Protein AF-A0A5Q0L7P0-F1 (afdb_monomer)

Structure (mmCIF, N/CA/C/O backbone):
data_AF-A0A5Q0L7P0-F1
#
_entry.id   AF-A0A5Q0L7P0-F1
#
loop_
_atom_site.group_PDB
_atom_site.id
_atom_site.type_symbol
_atom_site.label_atom_id
_atom_site.label_alt_id
_atom_site.label_comp_id
_atom_site.label_asym_id
_atom_site.label_entity_id
_atom_site.label_seq_id
_atom_site.pdbx_PDB_ins_code
_atom_site.Cartn_x
_atom_site.Cartn_y
_atom_site.Cartn_z
_atom_site.occupancy
_atom_site.B_iso_or_equiv
_atom_site.auth_seq_id
_atom_site.auth_comp_id
_atom_site.auth_asym_id
_atom_site.auth_atom_id
_atom_site.pdbx_PDB_model_num
ATOM 1 N N . MET A 1 1 ? -32.071 -6.289 34.371 1.00 41.75 1 MET A N 1
ATOM 2 C CA . MET A 1 1 ? -31.155 -5.135 34.191 1.00 41.75 1 MET A CA 1
ATOM 3 C C . MET A 1 1 ? -30.292 -5.360 32.953 1.00 41.75 1 MET A C 1
ATOM 5 O O . MET A 1 1 ? -29.430 -6.230 32.968 1.00 41.75 1 MET A O 1
ATOM 9 N N . SER A 1 2 ? -30.550 -4.642 31.856 1.00 52.34 2 SER A N 1
ATOM 10 C CA . SER A 1 2 ? -29.803 -4.819 30.602 1.00 52.34 2 SER A CA 1
ATOM 11 C C . SER A 1 2 ? -28.402 -4.211 30.744 1.00 52.34 2 SER A C 1
ATOM 13 O O . SER A 1 2 ? -28.267 -3.002 30.946 1.00 52.34 2 SER A O 1
ATOM 15 N N . ARG A 1 3 ? -27.344 -5.034 30.706 1.00 56.16 3 ARG A N 1
ATOM 16 C CA . ARG A 1 3 ? -25.956 -4.540 30.726 1.00 56.16 3 ARG A CA 1
ATOM 17 C C . ARG A 1 3 ? -25.745 -3.722 29.452 1.00 56.16 3 ARG A C 1
ATOM 19 O O . ARG A 1 3 ? -25.567 -4.304 28.386 1.00 56.16 3 ARG A O 1
ATOM 26 N N . LYS A 1 4 ? -25.757 -2.384 29.542 1.00 61.72 4 LYS A N 1
ATOM 27 C CA . LYS A 1 4 ? -25.367 -1.508 28.423 1.00 61.72 4 LYS A CA 1
ATOM 28 C C . LYS A 1 4 ? -24.006 -1.980 27.922 1.00 61.72 4 LYS A C 1
ATOM 30 O O . LYS A 1 4 ? -23.012 -1.851 28.641 1.00 61.72 4 LYS A O 1
ATOM 35 N N . SER A 1 5 ? -23.970 -2.571 26.725 1.00 68.88 5 SER A N 1
ATOM 36 C CA . SER A 1 5 ? -22.722 -3.075 26.164 1.00 68.88 5 SER A CA 1
ATOM 37 C C . SER A 1 5 ? -21.758 -1.893 26.064 1.00 68.88 5 SER A C 1
ATOM 39 O O . SER A 1 5 ? -22.035 -0.891 25.395 1.00 68.88 5 SER A O 1
ATOM 41 N N . ARG A 1 6 ? -20.661 -1.944 26.826 1.00 78.75 6 ARG A N 1
ATOM 42 C CA . ARG A 1 6 ? -19.632 -0.911 26.738 1.00 78.75 6 ARG A CA 1
ATOM 43 C C . ARG A 1 6 ? -19.019 -1.027 25.348 1.00 78.75 6 ARG A C 1
ATOM 45 O O . ARG A 1 6 ? -18.464 -2.070 25.005 1.00 78.75 6 ARG A O 1
ATOM 52 N N . ARG A 1 7 ? -19.144 0.033 24.544 1.00 90.56 7 ARG A N 1
ATOM 53 C CA . ARG A 1 7 ? -18.533 0.090 23.211 1.00 90.56 7 ARG A CA 1
ATOM 54 C C . ARG A 1 7 ? -17.029 -0.152 23.332 1.00 90.56 7 ARG A C 1
ATOM 56 O O . ARG A 1 7 ? -16.399 0.311 24.283 1.00 90.56 7 ARG A O 1
ATOM 63 N N . ARG A 1 8 ? -16.467 -0.886 22.373 1.00 92.81 8 ARG A N 1
ATOM 64 C CA . ARG A 1 8 ? -15.063 -1.315 22.378 1.00 92.81 8 ARG A CA 1
ATOM 65 C C . ARG A 1 8 ? -14.250 -0.582 21.318 1.00 92.81 8 ARG A C 1
ATOM 67 O O . ARG A 1 8 ? -14.769 -0.187 20.278 1.00 92.81 8 ARG A O 1
ATOM 74 N N . CYS A 1 9 ? -12.961 -0.418 21.585 1.00 93.25 9 CYS A N 1
ATOM 75 C CA . CYS A 1 9 ? -11.995 0.130 20.647 1.00 93.25 9 CYS A CA 1
ATOM 76 C C . CYS A 1 9 ? -11.850 -0.789 19.426 1.00 93.25 9 CYS A C 1
ATOM 78 O O . CYS A 1 9 ? -11.550 -1.973 19.569 1.00 93.25 9 CYS A O 1
ATOM 80 N N . ALA A 1 10 ? -11.958 -0.233 18.218 1.00 91.44 10 ALA A N 1
ATOM 81 C CA . ALA A 1 10 ? -11.807 -0.987 16.970 1.00 91.44 10 ALA A CA 1
ATOM 82 C C . ALA A 1 10 ? -10.380 -1.528 16.730 1.00 91.44 10 ALA A 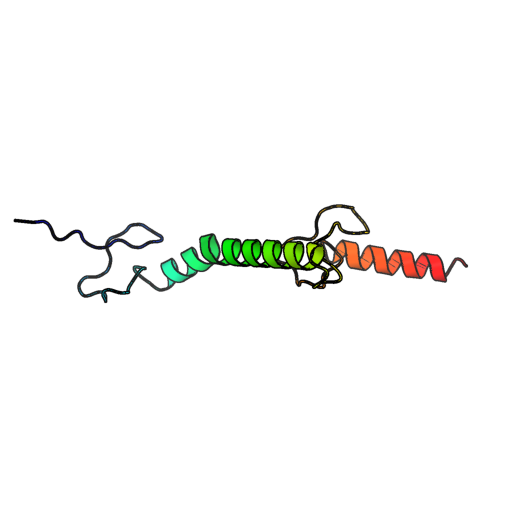C 1
ATOM 84 O O . ALA A 1 10 ? -10.175 -2.319 15.814 1.00 91.44 10 ALA A O 1
ATOM 85 N N . GLN A 1 11 ? -9.389 -1.095 17.522 1.00 93.06 11 GLN A N 1
ATOM 86 C CA . GLN A 1 11 ? -7.994 -1.521 17.388 1.00 93.06 11 GLN A CA 1
ATOM 87 C C . GLN A 1 11 ? -7.560 -2.541 18.448 1.00 93.06 11 GLN A C 1
ATOM 89 O O . GLN A 1 11 ? -7.040 -3.592 18.091 1.00 93.06 11 GLN A O 1
ATOM 94 N N . CYS A 1 12 ? -7.727 -2.228 19.737 1.00 93.44 12 CYS A N 1
ATOM 95 C CA . CYS A 1 12 ? -7.271 -3.078 20.848 1.00 93.44 12 CYS A CA 1
ATOM 96 C C . CYS A 1 12 ? -8.400 -3.858 21.535 1.00 93.44 12 CYS A C 1
ATOM 98 O O . CYS A 1 12 ? -8.122 -4.667 22.408 1.00 93.44 12 CYS A O 1
ATOM 100 N N . ARG A 1 13 ? -9.666 -3.632 21.153 1.00 92.62 13 ARG A N 1
ATOM 101 C CA . ARG A 1 13 ? -10.870 -4.273 21.725 1.00 92.62 13 ARG A CA 1
ATOM 102 C C . ARG A 1 13 ? -11.157 -3.968 23.204 1.00 92.62 13 ARG A C 1
ATOM 104 O O . ARG A 1 13 ? -12.152 -4.462 23.742 1.00 92.62 13 ARG A O 1
ATOM 111 N N . GLU A 1 14 ? -10.364 -3.109 23.834 1.00 92.56 14 GLU A N 1
ATOM 112 C CA . GLU A 1 14 ? -10.635 -2.583 25.175 1.00 92.56 14 GLU A CA 1
ATOM 113 C C . GLU A 1 14 ? -11.894 -1.713 25.222 1.00 92.56 14 GLU A C 1
ATOM 115 O O . GLU A 1 14 ? -12.352 -1.202 24.194 1.00 92.56 14 GLU A O 1
ATOM 120 N N . ALA A 1 15 ? -12.466 -1.544 26.415 1.00 92.25 15 ALA A N 1
ATOM 121 C CA . ALA A 1 15 ? -13.626 -0.682 26.613 1.00 92.25 15 ALA A CA 1
ATOM 122 C C . ALA A 1 15 ? -13.274 0.783 26.310 1.00 92.25 15 ALA A C 1
ATOM 124 O O . ALA A 1 15 ? -12.208 1.276 26.671 1.00 92.25 15 ALA A O 1
ATOM 125 N N . LEU A 1 16 ? -14.181 1.493 25.639 1.00 92.00 16 LEU A N 1
ATOM 126 C CA . LEU A 1 16 ? -14.030 2.931 25.445 1.00 92.00 16 LEU A CA 1
ATOM 127 C C . LEU A 1 16 ? -14.222 3.682 26.774 1.00 92.00 16 LEU A C 1
ATOM 129 O O . LEU A 1 16 ? -14.976 3.209 27.631 1.00 92.00 16 LEU A O 1
ATOM 133 N N . PRO A 1 17 ? -13.592 4.866 26.927 1.00 88.44 17 PRO A N 1
ATOM 134 C CA . PRO A 1 17 ? -13.774 5.709 28.103 1.00 88.44 17 PRO A CA 1
ATOM 135 C C . PRO A 1 17 ? -15.252 5.986 28.397 1.00 88.44 17 PRO A C 1
ATOM 137 O O . PRO A 1 17 ? -16.059 6.160 27.475 1.00 88.44 17 PRO A O 1
ATOM 140 N N . ALA A 1 18 ? -15.606 6.052 29.681 1.00 85.75 18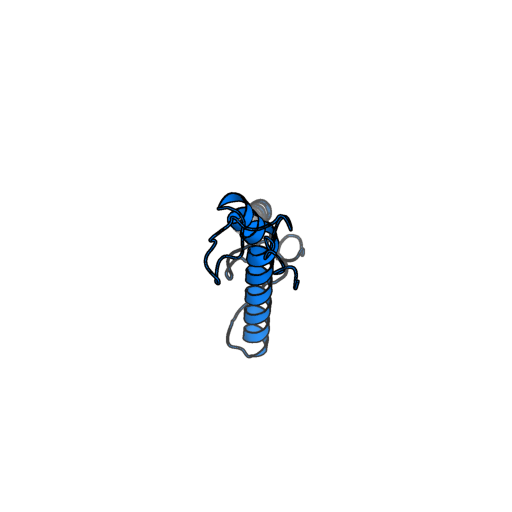 ALA A N 1
ATOM 141 C CA . ALA A 1 18 ? -16.936 6.482 30.096 1.00 85.75 18 ALA A CA 1
ATOM 142 C C . ALA A 1 18 ? -17.207 7.902 29.565 1.00 85.75 18 ALA A C 1
ATOM 144 O O . ALA A 1 18 ? -16.319 8.748 29.568 1.00 85.75 18 ALA A O 1
ATOM 145 N N . GLY A 1 19 ? -18.406 8.143 29.030 1.00 83.19 19 GLY A N 1
ATOM 146 C CA . GLY A 1 19 ? -18.746 9.428 28.403 1.00 83.19 19 GLY A CA 1
ATOM 147 C C . GLY A 1 19 ? -18.141 9.655 27.010 1.00 83.19 19 GLY A C 1
ATOM 148 O O . GLY A 1 19 ? -18.319 10.724 26.434 1.00 83.19 19 GLY A O 1
ATOM 149 N N . ALA A 1 20 ? -17.458 8.666 26.418 1.00 85.06 20 ALA A N 1
ATOM 150 C CA . ALA A 1 20 ? -16.998 8.770 25.036 1.00 85.06 20 ALA A CA 1
ATOM 151 C C . ALA A 1 20 ? -18.164 9.054 24.073 1.00 85.06 20 ALA A C 1
ATOM 153 O O . ALA A 1 20 ? -19.182 8.357 24.099 1.00 85.06 20 ALA A O 1
ATOM 154 N N . SER A 1 21 ? -17.972 10.013 23.159 1.00 87.81 21 SER A N 1
ATOM 155 C CA . SER A 1 21 ? -18.974 10.377 22.148 1.00 87.81 21 SER A CA 1
ATOM 156 C C . SER A 1 21 ? -19.433 9.168 21.329 1.00 87.81 21 SER A C 1
ATOM 158 O O . SER A 1 21 ? -18.644 8.253 21.060 1.00 87.81 21 SER A O 1
ATOM 160 N N . ALA A 1 22 ? -20.693 9.162 20.884 1.00 87.19 22 ALA A N 1
ATOM 161 C CA . ALA A 1 22 ? -21.276 8.068 20.098 1.00 87.19 22 ALA A CA 1
ATOM 162 C C . ALA A 1 22 ? -20.476 7.725 18.821 1.00 87.19 22 ALA A C 1
ATOM 164 O O . ALA A 1 22 ? -20.461 6.576 18.385 1.00 87.19 22 ALA A O 1
ATOM 165 N N . SER A 1 23 ? -19.727 8.685 18.270 1.00 88.06 23 SER A N 1
ATOM 166 C CA . SER A 1 23 ? -18.858 8.502 17.101 1.00 88.06 23 SER A CA 1
ATOM 167 C C . SER A 1 23 ? -17.435 8.026 17.430 1.00 88.06 23 SER A C 1
ATOM 169 O O . SER A 1 23 ? -16.691 7.641 16.523 1.00 88.06 23 SER A O 1
ATOM 171 N N . ARG A 1 24 ? -17.014 8.024 18.705 1.00 91.25 24 ARG A N 1
ATOM 172 C CA . ARG A 1 24 ? -15.661 7.599 19.095 1.00 91.25 24 ARG A CA 1
ATOM 173 C C . ARG A 1 24 ? -15.455 6.109 18.803 1.00 91.25 24 ARG A C 1
ATOM 175 O O . ARG A 1 24 ? -16.181 5.270 19.323 1.00 91.25 24 ARG A O 1
ATOM 182 N N . ARG A 1 25 ? -14.434 5.792 17.996 1.00 92.94 25 ARG A N 1
ATOM 183 C CA . ARG A 1 25 ? -14.079 4.415 17.579 1.00 92.94 25 ARG A CA 1
ATOM 184 C C . ARG A 1 25 ? -12.846 3.831 18.276 1.00 92.94 25 ARG A C 1
ATOM 186 O O . ARG A 1 25 ? -12.634 2.623 18.226 1.00 92.94 25 ARG A O 1
ATOM 193 N N . TYR A 1 26 ? -12.018 4.670 18.899 1.00 94.62 26 TYR A N 1
ATOM 194 C CA . TYR A 1 26 ? -10.738 4.268 19.494 1.00 94.62 26 TYR A 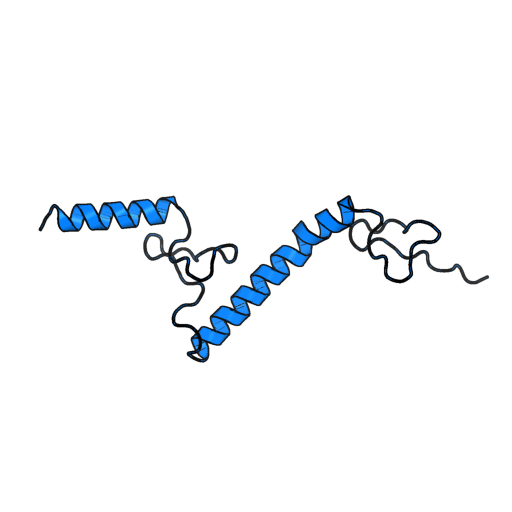CA 1
ATOM 195 C C . TYR A 1 26 ? -10.627 4.774 20.933 1.00 94.62 26 TYR A C 1
ATOM 197 O O . TYR A 1 26 ? -11.165 5.837 21.251 1.00 94.62 26 TYR A O 1
ATOM 205 N N . CYS A 1 27 ? -9.923 4.031 21.791 1.00 92.25 27 CYS A N 1
ATOM 206 C CA . CYS A 1 27 ? -9.651 4.456 23.167 1.00 92.25 27 CYS A CA 1
ATOM 207 C C . CYS A 1 27 ? -8.838 5.759 23.188 1.00 92.25 27 CYS A C 1
ATOM 209 O O . CYS A 1 27 ? -9.219 6.702 23.876 1.00 92.25 27 CYS A O 1
ATOM 211 N N . ASP A 1 28 ? -7.821 5.868 22.331 1.00 92.56 28 ASP A N 1
ATOM 212 C CA . ASP A 1 28 ? -6.882 6.990 22.271 1.00 92.56 28 ASP A CA 1
ATOM 213 C C . ASP A 1 28 ? -6.341 7.244 20.842 1.00 92.56 28 ASP A C 1
ATOM 215 O O . ASP A 1 28 ? -6.693 6.564 19.864 1.00 92.56 28 ASP A O 1
ATOM 219 N N . SER A 1 29 ? -5.479 8.259 20.719 1.00 92.75 29 SER A N 1
ATOM 220 C CA . SER A 1 29 ? -4.795 8.637 19.477 1.00 92.75 29 SER A CA 1
ATOM 221 C C . SER A 1 29 ? -3.771 7.593 19.008 1.00 92.75 29 SER A C 1
ATOM 223 O O . SER A 1 29 ? -3.568 7.437 17.798 1.00 92.75 29 SER A O 1
ATOM 225 N N . ALA A 1 30 ? -3.167 6.823 19.916 1.00 94.88 30 ALA A N 1
ATOM 226 C CA . ALA A 1 30 ? -2.210 5.773 19.580 1.00 94.88 30 ALA A CA 1
ATOM 227 C C . ALA A 1 30 ? -2.901 4.591 18.881 1.00 94.88 30 ALA A C 1
ATOM 229 O O . ALA A 1 30 ? -2.410 4.085 17.871 1.00 94.88 30 ALA A O 1
ATOM 230 N N . CYS A 1 31 ? -4.073 4.173 19.354 1.00 94.38 31 CYS A N 1
ATOM 231 C CA . CYS A 1 31 ? -4.914 3.161 18.726 1.00 94.38 31 CYS A CA 1
ATOM 232 C C . CYS A 1 31 ? -5.489 3.637 17.392 1.00 94.38 31 CYS A C 1
ATOM 234 O O . CYS A 1 31 ? -5.478 2.864 16.433 1.00 94.38 31 CYS A O 1
ATOM 236 N N . ARG A 1 32 ? -5.889 4.912 17.280 1.00 92.94 32 ARG A N 1
ATOM 237 C CA . ARG A 1 32 ? -6.252 5.513 15.984 1.00 92.94 32 ARG A CA 1
ATOM 238 C C . ARG A 1 32 ? -5.087 5.429 14.991 1.00 92.94 32 ARG A C 1
ATOM 240 O O . ARG A 1 32 ? -5.272 4.976 13.864 1.00 92.94 32 ARG A O 1
ATOM 247 N N . SER A 1 33 ? -3.880 5.795 15.420 1.00 92.88 33 SER A N 1
ATOM 248 C CA . SER A 1 33 ? -2.672 5.773 14.582 1.00 92.88 33 SER A CA 1
ATOM 249 C C . SER A 1 33 ? -2.261 4.352 14.189 1.00 92.88 33 SER A C 1
ATOM 251 O O . SER A 1 33 ? -1.917 4.095 13.035 1.00 92.88 33 SER A O 1
ATOM 253 N N . ARG A 1 34 ? -2.336 3.396 15.123 1.00 92.81 34 ARG A N 1
ATOM 254 C CA . ARG A 1 34 ? -2.087 1.970 14.859 1.00 92.81 34 ARG A CA 1
ATOM 255 C C . ARG A 1 34 ? -3.086 1.401 13.857 1.00 92.81 34 ARG A C 1
ATOM 257 O O . ARG A 1 34 ? -2.667 0.724 12.922 1.00 92.81 34 ARG A O 1
ATOM 264 N N . HIS A 1 35 ? -4.368 1.720 14.011 1.00 90.81 35 HIS A N 1
ATOM 265 C CA . HIS A 1 35 ? -5.398 1.309 13.064 1.00 90.81 35 HIS A CA 1
ATOM 266 C C . HIS A 1 35 ? -5.166 1.913 11.674 1.00 90.81 35 HIS A C 1
ATOM 268 O O . HIS A 1 35 ? -5.237 1.198 10.675 1.00 90.81 35 HIS A O 1
ATOM 274 N N . TRP A 1 36 ? -4.818 3.203 11.601 1.00 84.88 36 TRP A N 1
ATOM 275 C CA . TRP A 1 36 ? -4.490 3.858 10.334 1.00 84.88 36 TRP A CA 1
ATOM 276 C C . TRP A 1 36 ? -3.331 3.156 9.617 1.00 84.88 36 TRP A C 1
ATOM 278 O O . TRP A 1 36 ? -3.443 2.800 8.448 1.00 84.88 36 TRP A O 1
ATOM 288 N N . ARG A 1 37 ? -2.242 2.870 10.341 1.00 87.19 37 ARG A N 1
ATOM 289 C CA . ARG A 1 37 ? -1.056 2.203 9.783 1.00 87.19 37 ARG A CA 1
ATOM 290 C C . ARG A 1 37 ? -1.315 0.759 9.348 1.00 87.19 37 ARG A C 1
ATOM 292 O O . ARG A 1 37 ? -0.736 0.344 8.350 1.00 87.19 37 ARG A O 1
ATOM 299 N N . ARG A 1 38 ? -2.122 -0.001 10.099 1.00 85.62 38 ARG A N 1
ATOM 300 C CA . ARG A 1 38 ? -2.320 -1.446 9.875 1.00 85.62 38 ARG A CA 1
ATOM 301 C C . ARG A 1 38 ? -3.452 -1.781 8.914 1.00 85.62 38 ARG A C 1
ATOM 303 O O . ARG A 1 38 ? -3.342 -2.771 8.209 1.00 85.62 38 ARG A O 1
ATOM 310 N N . VAL A 1 39 ? -4.530 -1.003 8.921 1.00 80.94 39 VAL A N 1
ATOM 311 C CA . VAL A 1 39 ? -5.769 -1.368 8.219 1.00 80.94 39 VAL A CA 1
ATOM 312 C C . VAL A 1 39 ? -6.050 -0.391 7.094 1.00 80.94 39 VAL A C 1
ATOM 314 O O . VAL A 1 39 ? -6.115 -0.776 5.933 1.00 80.94 39 VAL A O 1
ATOM 317 N N . ARG A 1 40 ? -6.158 0.898 7.419 1.00 75.56 40 ARG A N 1
ATOM 318 C CA . ARG A 1 40 ? -6.599 1.897 6.442 1.00 75.56 40 ARG A CA 1
ATOM 319 C C . ARG A 1 40 ? -5.558 2.200 5.372 1.00 75.56 40 ARG A C 1
ATOM 321 O O . ARG A 1 40 ? -5.916 2.292 4.209 1.00 75.56 40 ARG A O 1
ATOM 328 N N . ARG A 1 41 ? -4.284 2.334 5.748 1.00 80.44 41 ARG A N 1
ATOM 329 C CA . ARG A 1 41 ? -3.218 2.646 4.791 1.00 80.44 41 ARG A CA 1
ATOM 330 C C . ARG A 1 41 ? -3.041 1.533 3.744 1.00 80.44 41 ARG A C 1
ATOM 332 O O . ARG A 1 41 ? -2.957 1.875 2.569 1.00 80.44 41 ARG A O 1
ATOM 339 N N . PRO A 1 42 ? -2.989 0.232 4.101 1.00 82.62 42 PRO A N 1
ATOM 340 C CA . PRO A 1 42 ? -2.982 -0.833 3.097 1.00 82.62 42 PRO A 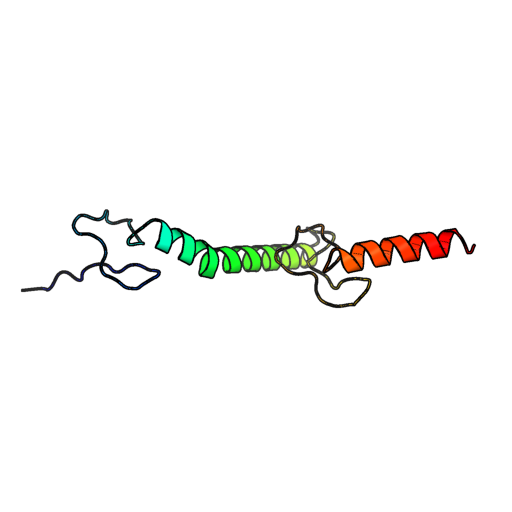CA 1
ATOM 341 C C . PRO A 1 42 ? -4.235 -0.852 2.214 1.00 82.62 42 PRO A C 1
ATOM 343 O O . PRO A 1 42 ? -4.097 -1.000 1.004 1.00 82.62 42 PRO A O 1
ATOM 346 N N . ASP A 1 43 ? -5.422 -0.654 2.794 1.00 86.06 43 ASP A N 1
ATOM 347 C CA . ASP A 1 43 ? -6.692 -0.626 2.054 1.00 86.06 43 ASP A CA 1
ATOM 348 C C . ASP A 1 43 ? -6.739 0.510 1.019 1.00 86.06 43 ASP A C 1
ATOM 350 O O . ASP A 1 43 ? -7.062 0.292 -0.145 1.00 86.06 43 ASP A O 1
ATOM 354 N N . GLU A 1 44 ? -6.325 1.715 1.412 1.00 85.50 44 GLU A N 1
ATOM 355 C CA . GLU A 1 44 ? -6.226 2.871 0.517 1.00 85.50 44 GLU A CA 1
ATOM 356 C C . GLU A 1 44 ? -5.222 2.628 -0.618 1.00 85.50 44 GLU A C 1
ATOM 358 O O . GLU A 1 44 ? -5.513 2.909 -1.780 1.00 85.50 44 GLU A O 1
ATOM 363 N N . ILE A 1 45 ? -4.057 2.050 -0.300 1.00 85.25 45 ILE A N 1
ATOM 364 C CA . ILE A 1 45 ? -3.050 1.677 -1.302 1.00 85.25 45 ILE A CA 1
ATOM 365 C C . ILE A 1 45 ? -3.626 0.665 -2.300 1.00 85.25 45 ILE A C 1
ATOM 367 O O . ILE A 1 45 ? -3.404 0.806 -3.503 1.00 85.25 45 ILE A O 1
ATOM 371 N N . TYR A 1 46 ? -4.349 -0.346 -1.815 1.00 85.25 46 TYR A N 1
ATOM 372 C CA . TYR A 1 46 ? -4.917 -1.392 -2.660 1.00 85.25 46 TYR A CA 1
ATOM 373 C C . TYR A 1 46 ? -6.029 -0.848 -3.557 1.00 85.25 46 TYR A C 1
ATOM 375 O O . TYR A 1 46 ? -5.986 -1.043 -4.768 1.00 85.25 46 TYR A O 1
ATOM 383 N N . ARG A 1 47 ? -6.973 -0.088 -2.992 1.00 87.44 47 ARG A N 1
ATOM 384 C CA . ARG A 1 47 ? -8.075 0.532 -3.739 1.00 87.44 47 ARG A CA 1
ATOM 385 C C . ARG A 1 47 ? -7.566 1.437 -4.854 1.00 87.44 47 ARG A C 1
ATOM 387 O O . ARG A 1 47 ? -7.962 1.283 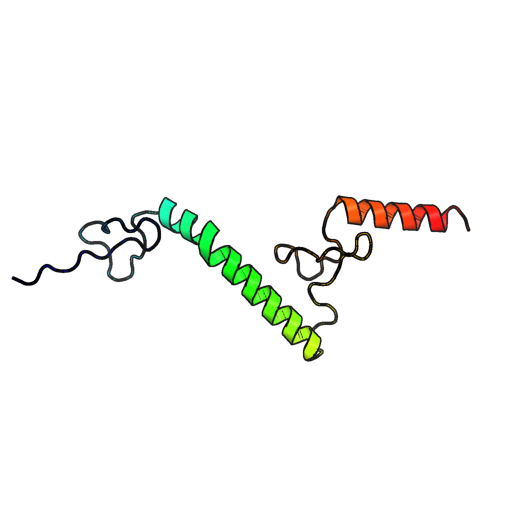-6.003 1.00 87.44 47 ARG A O 1
ATOM 394 N N . ARG A 1 48 ? -6.591 2.290 -4.534 1.00 85.38 48 ARG A N 1
ATOM 395 C CA . ARG A 1 48 ? -5.916 3.148 -5.512 1.00 85.38 48 ARG A CA 1
ATOM 396 C C . ARG A 1 48 ? -5.247 2.339 -6.629 1.00 85.38 48 ARG A C 1
ATOM 398 O O . ARG A 1 48 ? -5.255 2.761 -7.784 1.00 85.38 48 ARG A O 1
ATOM 405 N N . ALA A 1 49 ? -4.621 1.209 -6.295 1.00 83.44 49 ALA A N 1
ATOM 406 C CA . ALA A 1 49 ? -3.998 0.338 -7.288 1.00 83.44 49 ALA A CA 1
ATOM 407 C C . ALA A 1 49 ? -5.036 -0.320 -8.207 1.00 83.44 49 ALA A C 1
ATOM 409 O O . ALA A 1 49 ? -4.806 -0.404 -9.412 1.00 83.44 49 ALA A O 1
ATOM 410 N N . VAL A 1 50 ? -6.174 -0.757 -7.663 1.00 85.56 50 VAL A N 1
ATOM 411 C CA . VAL A 1 50 ? -7.287 -1.302 -8.453 1.00 85.56 50 VAL A CA 1
ATOM 412 C C . VAL A 1 50 ? -7.832 -0.240 -9.405 1.00 85.56 50 VAL A C 1
ATOM 414 O O . VAL A 1 50 ? -7.869 -0.483 -10.605 1.00 85.56 50 VAL A O 1
ATOM 417 N N . GLU A 1 51 ? -8.157 0.954 -8.903 1.00 86.06 51 GLU A N 1
ATOM 418 C CA . GLU A 1 51 ? -8.664 2.071 -9.713 1.00 86.06 51 GLU A CA 1
ATOM 419 C C . GLU A 1 51 ? -7.725 2.415 -10.876 1.00 86.06 51 GLU A C 1
ATOM 421 O O . GLU A 1 51 ? -8.172 2.546 -12.013 1.00 86.06 51 GLU A O 1
ATOM 426 N N . GLN A 1 52 ? -6.412 2.478 -10.629 1.00 80.00 52 GLN A N 1
ATOM 427 C CA . GLN A 1 52 ? -5.428 2.717 -11.690 1.00 80.00 52 GLN A CA 1
ATOM 428 C C . GLN A 1 52 ? -5.406 1.618 -12.740 1.00 80.00 52 GLN A C 1
ATOM 430 O O . GLN A 1 52 ? -5.372 1.916 -13.928 1.00 80.00 52 GLN A O 1
ATOM 435 N N . ASN A 1 53 ? -5.409 0.350 -12.330 1.00 81.75 53 ASN A N 1
ATOM 436 C CA . ASN A 1 53 ? -5.395 -0.748 -13.292 1.00 81.75 53 ASN A CA 1
ATOM 437 C C . ASN A 1 53 ? -6.710 -0.817 -14.085 1.00 81.75 53 ASN A C 1
ATOM 439 O O . ASN A 1 53 ? -6.669 -1.036 -15.292 1.00 81.75 53 ASN A O 1
ATOM 443 N N . CYS A 1 54 ? -7.859 -0.547 -13.458 1.00 85.88 54 CYS A N 1
ATOM 444 C CA . CYS A 1 54 ? -9.134 -0.410 -14.162 1.00 85.88 54 CYS A CA 1
ATOM 445 C C . CYS A 1 54 ? -9.110 0.750 -15.165 1.00 85.88 54 CYS A C 1
ATOM 447 O O . CYS A 1 54 ? -9.559 0.574 -16.293 1.00 85.88 54 CYS A O 1
ATOM 449 N N . GLY A 1 55 ? -8.548 1.904 -14.796 1.00 83.75 55 GLY A N 1
ATOM 450 C CA . GLY A 1 55 ? -8.419 3.033 -15.715 1.00 83.75 55 GLY A CA 1
ATOM 451 C C . GLY A 1 55 ? -7.481 2.738 -16.892 1.00 83.75 55 GLY A C 1
ATOM 452 O O . GLY A 1 55 ? -7.739 3.199 -17.994 1.00 83.75 55 GLY A O 1
ATOM 453 N N . VAL A 1 56 ? -6.455 1.894 -16.730 1.00 79.88 56 VAL A N 1
ATOM 454 C CA . VAL A 1 56 ? -5.654 1.406 -17.876 1.00 79.88 56 VAL A CA 1
ATOM 455 C C . VAL A 1 56 ? -6.493 0.553 -18.816 1.00 79.88 56 VAL A C 1
ATOM 457 O O . VAL A 1 56 ? -6.440 0.755 -20.023 1.00 79.88 56 VAL A O 1
ATOM 460 N N . VAL A 1 57 ? -7.282 -0.381 -18.277 1.00 84.06 57 VAL A N 1
ATOM 461 C CA . VAL A 1 57 ? -8.166 -1.239 -19.086 1.00 84.06 57 VAL A CA 1
ATOM 462 C C . VAL A 1 57 ? -9.207 -0.405 -19.840 1.00 84.06 57 VAL A C 1
ATOM 464 O O . VAL A 1 57 ? -9.534 -0.725 -20.977 1.00 84.06 57 VAL A O 1
ATOM 467 N N . ARG A 1 58 ? -9.686 0.691 -19.240 1.00 88.88 58 ARG A N 1
ATOM 468 C CA . ARG A 1 58 ? -10.614 1.646 -19.870 1.00 88.88 58 ARG A CA 1
ATOM 469 C C . ARG A 1 58 ? -9.942 2.663 -20.802 1.00 88.88 58 ARG A C 1
ATOM 471 O O . ARG A 1 58 ? -10.645 3.443 -21.430 1.00 88.88 58 ARG A O 1
ATOM 478 N N . GLY A 1 59 ? -8.611 2.692 -20.879 1.00 84.56 59 GLY A N 1
ATOM 479 C CA . GLY A 1 59 ? -7.863 3.679 -21.666 1.00 84.56 59 GLY A CA 1
ATOM 480 C C . GLY A 1 59 ? -7.740 5.074 -21.029 1.00 84.56 59 GLY A C 1
ATOM 481 O O . GLY A 1 59 ? -7.204 5.980 -21.656 1.00 84.56 59 GLY A O 1
ATOM 482 N N . GLU A 1 60 ? -8.180 5.257 -19.782 1.00 82.44 60 GLU A N 1
ATOM 483 C CA . GLU A 1 60 ? -8.074 6.511 -19.015 1.00 82.44 60 GLU A CA 1
ATOM 484 C C . GLU A 1 60 ? -6.630 6.798 -18.562 1.00 82.44 60 GLU A C 1
ATOM 486 O O . GLU A 1 60 ? -6.224 7.953 -18.422 1.00 82.44 60 GLU A O 1
ATOM 491 N N . PHE A 1 61 ? -5.830 5.749 -18.337 1.00 69.88 61 PHE A N 1
ATOM 492 C CA . PHE A 1 61 ? -4.423 5.871 -17.954 1.00 69.88 61 PHE A CA 1
ATOM 493 C C . PHE A 1 61 ? -3.506 5.181 -18.958 1.00 69.88 61 PHE A C 1
ATOM 495 O O . PHE A 1 61 ? -3.677 4.011 -19.284 1.00 69.88 61 PHE A O 1
ATOM 502 N N . LEU A 1 62 ? -2.432 5.875 -19.345 1.00 65.00 62 LEU A N 1
ATOM 503 C CA . LEU A 1 62 ? -1.391 5.317 -20.216 1.00 65.00 62 LEU A CA 1
ATOM 504 C C . LEU A 1 62 ? -0.620 4.162 -19.561 1.00 65.00 62 LEU A C 1
ATOM 506 O O . LEU A 1 62 ? -0.005 3.351 -20.253 1.00 65.00 62 LEU A O 1
ATOM 510 N N . ARG A 1 63 ? -0.556 4.130 -18.222 1.00 65.19 63 ARG A N 1
ATOM 511 C CA . ARG A 1 63 ? 0.239 3.154 -17.466 1.00 65.19 63 ARG A CA 1
ATOM 512 C C . ARG A 1 63 ? -0.414 2.827 -16.130 1.00 65.19 63 ARG A C 1
ATOM 514 O O . ARG A 1 63 ? -0.802 3.723 -15.385 1.00 65.19 63 ARG A O 1
ATOM 521 N N . GLY A 1 64 ? -0.451 1.537 -15.820 1.00 67.31 64 GLY A N 1
ATOM 522 C CA . GLY A 1 64 ? -0.821 1.006 -14.511 1.00 67.31 64 GLY A CA 1
ATOM 523 C C . GLY A 1 64 ? 0.412 0.625 -13.715 1.00 67.31 64 GLY A C 1
ATOM 524 O O . GLY A 1 64 ? 1.553 0.806 -14.155 1.00 67.31 64 GLY A O 1
ATOM 525 N N . GLN A 1 65 ? 0.191 0.043 -12.543 1.00 69.94 65 GLN A N 1
ATOM 526 C CA . GLN A 1 65 ? 1.287 -0.488 -11.742 1.00 69.94 65 GLN A CA 1
ATOM 527 C C . GLN A 1 65 ? 1.848 -1.734 -12.437 1.00 69.94 65 GLN A C 1
ATOM 529 O O . GLN A 1 65 ? 1.284 -2.820 -12.372 1.00 69.94 65 GLN A O 1
ATOM 534 N N . GLY A 1 66 ? 2.943 -1.538 -13.171 1.00 78.06 66 GLY A N 1
ATOM 535 C CA . GLY A 1 66 ? 3.538 -2.547 -14.042 1.00 78.06 66 GLY A CA 1
ATOM 536 C C . GLY A 1 66 ? 4.707 -3.309 -13.418 1.00 78.06 66 GLY A C 1
ATOM 537 O O . GLY A 1 66 ? 5.073 -3.135 -12.253 1.00 78.06 66 GLY A O 1
ATOM 538 N N . ARG A 1 67 ? 5.343 -4.158 -14.231 1.00 85.38 67 ARG A N 1
ATOM 539 C CA . ARG A 1 67 ? 6.602 -4.832 -13.879 1.00 85.38 67 ARG A CA 1
ATOM 540 C C . ARG A 1 67 ? 7.789 -3.903 -14.122 1.00 85.38 67 ARG A C 1
ATOM 542 O O . ARG A 1 67 ? 7.854 -3.204 -15.128 1.00 85.38 67 ARG A O 1
ATOM 549 N N . CYS A 1 68 ? 8.765 -3.936 -13.220 1.00 89.75 68 CYS A N 1
ATOM 550 C CA . CYS A 1 68 ? 10.011 -3.192 -13.362 1.00 89.75 68 CYS A CA 1
ATOM 551 C C . CYS A 1 68 ? 10.735 -3.604 -14.658 1.00 89.75 68 CYS A C 1
ATOM 553 O O . CYS A 1 68 ? 10.996 -4.796 -14.839 1.00 89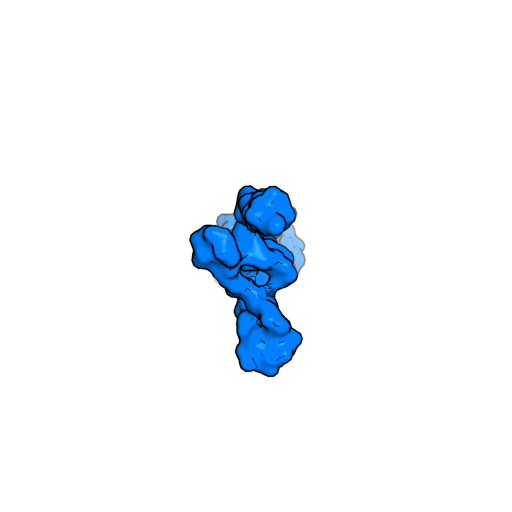.75 68 CYS A O 1
ATOM 555 N N . PRO A 1 69 ? 11.158 -2.667 -15.524 1.00 88.94 69 PRO A N 1
ATOM 556 C CA . PRO A 1 69 ? 11.811 -3.023 -16.784 1.00 88.94 69 PRO A CA 1
ATOM 557 C C . PRO A 1 69 ? 13.175 -3.703 -16.582 1.00 88.94 69 PRO A C 1
ATOM 559 O O . PRO A 1 69 ? 13.597 -4.470 -17.443 1.00 88.94 69 PRO A O 1
ATOM 562 N N . VAL A 1 70 ? 13.826 -3.469 -15.434 1.00 92.94 70 VAL A N 1
ATOM 563 C CA . VAL A 1 70 ? 15.181 -3.954 -15.118 1.00 92.94 70 VAL A CA 1
ATOM 564 C C . VAL A 1 70 ? 15.188 -5.366 -14.537 1.00 92.94 70 VAL A C 1
ATOM 566 O O . VAL A 1 70 ? 15.980 -6.192 -14.971 1.00 92.94 70 VAL A O 1
ATOM 569 N N . CYS A 1 71 ? 14.344 -5.642 -13.540 1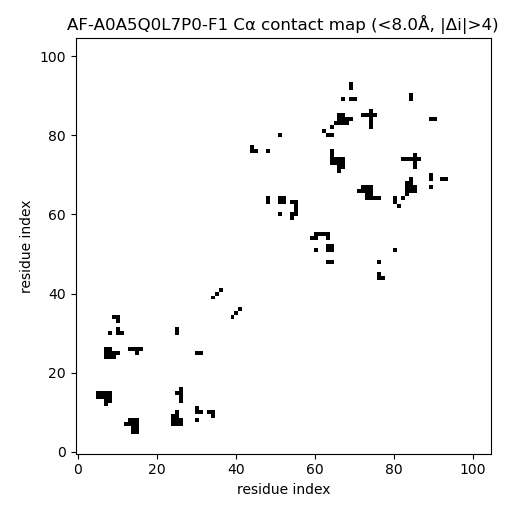.00 92.81 71 CYS A N 1
ATOM 570 C CA . CYS A 1 71 ? 14.343 -6.922 -12.818 1.00 92.81 71 CYS A CA 1
ATOM 571 C C . CYS A 1 71 ? 13.028 -7.703 -12.928 1.00 92.81 71 CYS A C 1
ATOM 573 O O . CYS A 1 71 ? 12.892 -8.743 -12.298 1.00 92.81 71 CYS A O 1
ATOM 575 N N . LYS A 1 72 ? 12.045 -7.194 -13.681 1.00 88.75 72 LYS A N 1
ATOM 576 C CA . LYS A 1 72 ? 10.742 -7.829 -13.963 1.00 88.75 72 LYS A CA 1
ATOM 577 C C . LYS A 1 72 ? 9.835 -8.104 -12.750 1.00 88.75 72 LYS A C 1
ATOM 579 O O . LYS A 1 72 ? 8.714 -8.578 -12.932 1.00 88.75 72 LYS A O 1
ATOM 584 N N . VAL A 1 73 ? 10.257 -7.727 -11.542 1.00 89.75 73 VAL A N 1
ATOM 585 C CA . VAL A 1 73 ? 9.433 -7.726 -10.320 1.00 89.75 73 VAL A CA 1
ATOM 586 C C . VAL A 1 73 ? 8.374 -6.612 -10.392 1.00 89.75 73 VAL A C 1
ATOM 588 O O . VAL A 1 73 ? 8.696 -5.525 -10.887 1.00 89.75 73 VAL A O 1
ATOM 591 N N . PRO A 1 74 ? 7.140 -6.827 -9.891 1.00 87.44 74 PRO A N 1
ATOM 592 C CA . PRO A 1 74 ? 6.112 -5.788 -9.815 1.00 87.44 74 PRO A CA 1
ATOM 593 C C . PRO A 1 74 ? 6.595 -4.513 -9.114 1.00 87.44 74 PRO A C 1
ATOM 595 O O . PRO A 1 74 ? 7.324 -4.561 -8.116 1.00 87.44 74 PRO A O 1
ATOM 598 N N . VAL A 1 75 ? 6.193 -3.349 -9.625 1.00 86.88 75 VAL A N 1
ATOM 599 C CA . VAL A 1 75 ? 6.410 -2.088 -8.916 1.00 86.88 75 VAL A CA 1
ATOM 600 C C . VAL A 1 75 ? 5.508 -2.070 -7.673 1.00 86.88 75 VAL A C 1
ATOM 602 O O . VAL A 1 75 ? 4.313 -2.326 -7.791 1.00 86.88 75 VAL A O 1
ATOM 605 N N . PRO A 1 76 ? 6.044 -1.785 -6.469 1.00 84.88 76 PRO A N 1
ATOM 606 C CA . PRO A 1 76 ? 5.241 -1.800 -5.252 1.00 84.88 76 PRO A CA 1
ATOM 607 C C . PRO A 1 76 ? 4.085 -0.799 -5.299 1.00 84.88 76 PRO A C 1
ATOM 609 O O . PRO A 1 76 ? 4.319 0.375 -5.583 1.00 84.88 76 PRO A O 1
ATOM 612 N N . LEU A 1 77 ? 2.892 -1.225 -4.872 1.00 81.88 77 LEU A N 1
ATOM 613 C CA . LEU A 1 77 ? 1.676 -0.394 -4.888 1.00 81.88 77 LEU A CA 1
ATOM 614 C C . LEU A 1 77 ? 1.796 0.906 -4.075 1.00 81.88 77 LEU A C 1
ATOM 616 O O . LEU A 1 77 ? 1.134 1.903 -4.335 1.00 81.88 77 LEU A O 1
ATOM 620 N N . ARG A 1 78 ? 2.684 0.904 -3.076 1.00 80.94 78 ARG A N 1
ATOM 621 C CA . ARG A 1 78 ? 2.996 2.066 -2.232 1.00 80.94 78 ARG A CA 1
ATOM 622 C C . ARG A 1 78 ? 3.772 3.176 -2.951 1.00 80.94 78 ARG A C 1
ATOM 624 O O . ARG A 1 78 ? 4.042 4.207 -2.340 1.00 80.94 78 ARG A O 1
ATOM 631 N N . LYS A 1 79 ? 4.236 2.942 -4.179 1.00 83.25 79 LYS A N 1
ATOM 632 C CA . LYS A 1 79 ? 4.949 3.953 -4.962 1.00 83.25 79 LYS A CA 1
ATOM 633 C C . LYS A 1 79 ? 3.978 4.939 -5.611 1.00 83.25 79 LYS A C 1
ATOM 635 O O . LYS A 1 79 ? 2.768 4.739 -5.621 1.00 83.25 79 LYS A O 1
ATOM 640 N N . ARG A 1 80 ? 4.528 6.041 -6.129 1.00 79.06 80 ARG A N 1
ATOM 641 C CA . ARG A 1 80 ? 3.766 6.981 -6.958 1.00 79.06 80 ARG A CA 1
ATOM 642 C C . ARG A 1 80 ? 3.276 6.280 -8.229 1.00 79.06 80 ARG A C 1
ATOM 644 O O . ARG A 1 80 ? 3.922 5.348 -8.699 1.00 79.06 80 ARG A O 1
ATOM 651 N N . THR A 1 81 ? 2.176 6.765 -8.786 1.00 75.19 81 THR A N 1
ATOM 652 C CA . THR A 1 81 ? 1.507 6.207 -9.977 1.00 75.19 81 THR A CA 1
ATOM 653 C C . THR A 1 81 ? 2.389 6.192 -11.215 1.00 75.19 81 THR A C 1
ATOM 655 O O . THR A 1 81 ? 2.377 5.242 -11.982 1.00 75.19 81 THR A O 1
ATOM 658 N N . ASP A 1 82 ? 3.217 7.217 -11.359 1.00 77.25 82 ASP A N 1
ATOM 659 C CA . ASP A 1 82 ? 4.202 7.395 -12.422 1.00 77.25 82 ASP A CA 1
ATOM 660 C C . ASP A 1 82 ? 5.511 6.618 -12.179 1.00 77.25 82 ASP A C 1
ATOM 662 O O . ASP A 1 82 ? 6.482 6.746 -12.930 1.00 77.25 82 ASP A O 1
ATOM 666 N N . SER A 1 83 ? 5.588 5.805 -11.120 1.00 85.00 83 SER A N 1
ATOM 667 C CA . SER A 1 83 ? 6.802 5.051 -10.817 1.00 85.00 83 SER A CA 1
ATOM 668 C C . SER A 1 83 ? 6.982 3.867 -11.760 1.00 85.00 83 SER A C 1
ATOM 670 O O . SER A 1 83 ? 6.332 2.839 -11.631 1.00 85.00 83 SER A O 1
ATOM 672 N N . VAL A 1 84 ? 7.985 3.968 -12.629 1.00 86.81 84 VAL A N 1
ATOM 673 C CA . VAL A 1 84 ? 8.366 2.896 -13.567 1.00 86.81 84 VAL A CA 1
ATOM 674 C C . VAL A 1 84 ? 9.204 1.784 -12.906 1.00 86.81 84 VAL A C 1
ATOM 676 O O . VAL A 1 84 ? 9.192 0.634 -13.339 1.00 86.81 84 VAL A O 1
ATOM 679 N N . TYR A 1 85 ? 9.956 2.097 -11.843 1.00 90.06 85 TYR A N 1
ATOM 680 C CA . TYR A 1 85 ? 10.942 1.178 -11.252 1.00 90.06 85 TYR A CA 1
ATOM 68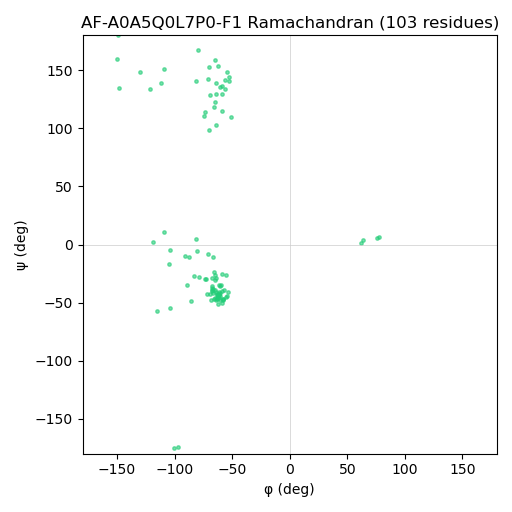1 C C . TYR A 1 85 ? 10.541 0.690 -9.859 1.00 90.06 85 TYR A C 1
ATOM 683 O O . TYR A 1 85 ? 10.165 1.486 -8.989 1.00 90.06 85 TYR A O 1
ATOM 691 N N . CYS A 1 86 ? 10.760 -0.601 -9.581 1.00 89.94 86 CYS A N 1
ATOM 692 C CA . CYS A 1 86 ? 10.445 -1.194 -8.277 1.00 89.94 86 CYS A CA 1
ATOM 693 C C . CYS A 1 86 ? 11.279 -0.598 -7.126 1.00 89.94 86 CYS A C 1
ATOM 695 O O . CYS A 1 86 ? 10.795 -0.477 -6.004 1.00 89.94 86 CYS A O 1
ATOM 697 N N . SER A 1 87 ? 12.503 -0.125 -7.394 1.00 91.94 87 SER A N 1
ATOM 698 C CA . SER A 1 87 ? 13.439 0.392 -6.385 1.00 91.94 87 SER A CA 1
ATOM 699 C C . SER A 1 87 ? 14.372 1.481 -6.946 1.00 91.94 87 SER A C 1
ATOM 701 O O . SER A 1 87 ? 14.554 1.554 -8.165 1.00 91.94 87 SER A O 1
ATOM 703 N N . PRO A 1 88 ? 14.979 2.323 -6.082 1.00 93.25 88 PRO A N 1
ATOM 704 C CA . PRO A 1 88 ? 16.036 3.253 -6.492 1.00 93.25 88 PRO A CA 1
ATOM 705 C C . PRO A 1 88 ? 17.224 2.544 -7.156 1.00 93.25 88 PRO A C 1
ATOM 707 O O . PRO A 1 88 ? 17.700 3.005 -8.185 1.00 93.25 88 PRO A O 1
ATOM 710 N N . LYS A 1 89 ? 17.623 1.364 -6.654 1.00 95.56 89 LYS A N 1
ATOM 711 C CA . LYS A 1 89 ? 18.695 0.545 -7.252 1.00 95.56 89 LYS A CA 1
ATOM 712 C C . LYS A 1 89 ? 18.422 0.222 -8.728 1.00 95.56 89 LYS A C 1
ATOM 714 O O . LYS A 1 89 ? 19.301 0.382 -9.570 1.00 95.56 89 LYS A O 1
ATOM 719 N N . CYS A 1 90 ? 17.193 -0.183 -9.064 1.00 94.56 90 CYS A N 1
ATOM 720 C CA . CYS A 1 90 ? 16.810 -0.446 -10.456 1.00 94.56 90 CYS A CA 1
ATOM 721 C C . CYS A 1 90 ? 16.790 0.827 -11.313 1.00 94.56 90 CYS A C 1
ATOM 723 O O . CYS A 1 90 ? 17.198 0.772 -12.468 1.00 94.56 90 CYS A O 1
ATOM 725 N N . ARG A 1 91 ? 16.382 1.974 -10.753 1.00 93.88 91 ARG A N 1
ATOM 726 C CA . ARG A 1 91 ? 16.462 3.267 -11.451 1.00 93.88 91 ARG A CA 1
ATOM 727 C C . 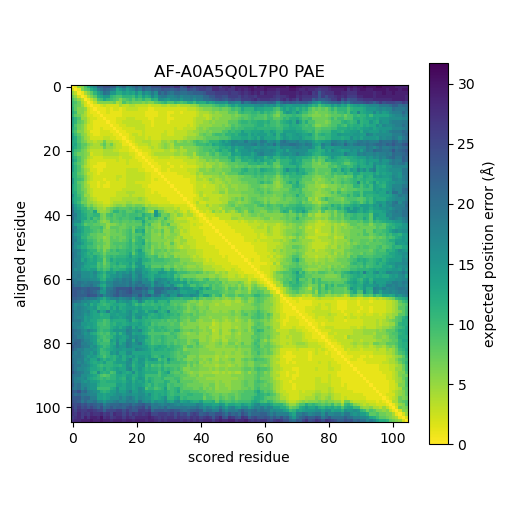ARG A 1 91 ? 17.911 3.607 -11.815 1.00 93.88 91 ARG A C 1
ATOM 729 O O . ARG A 1 91 ? 18.179 3.936 -12.965 1.00 93.88 91 ARG A O 1
ATOM 736 N N . THR A 1 92 ? 18.843 3.471 -10.870 1.00 95.81 92 THR A N 1
ATOM 737 C CA . THR A 1 92 ? 20.274 3.715 -11.111 1.00 95.81 92 THR A CA 1
ATOM 738 C C . THR A 1 92 ? 20.845 2.745 -12.143 1.00 95.81 92 THR A C 1
ATOM 740 O O . THR A 1 92 ? 21.554 3.173 -13.045 1.00 95.81 92 THR A O 1
ATOM 743 N N . ARG A 1 93 ? 20.497 1.451 -12.079 1.00 95.31 93 ARG A N 1
ATOM 744 C CA . ARG A 1 93 ? 20.945 0.456 -13.070 1.00 95.31 93 ARG A CA 1
ATOM 745 C C . ARG A 1 93 ? 20.450 0.775 -14.483 1.00 95.31 93 ARG A C 1
ATOM 747 O O . ARG A 1 93 ? 21.215 0.635 -15.429 1.00 95.31 93 ARG A O 1
ATOM 754 N N . ALA A 1 94 ? 19.200 1.217 -14.626 1.00 94.19 94 ALA A N 1
ATOM 755 C CA . ALA A 1 94 ? 18.668 1.665 -15.913 1.00 94.19 94 ALA A CA 1
ATOM 756 C C . ALA A 1 94 ? 19.388 2.919 -16.429 1.00 94.19 94 ALA A C 1
ATOM 758 O O . ALA A 1 94 ? 19.648 3.029 -17.620 1.00 94.19 94 ALA A O 1
ATOM 759 N N . TRP A 1 95 ? 19.728 3.859 -15.542 1.00 93.50 95 TRP A N 1
ATOM 760 C CA . TRP A 1 95 ? 20.511 5.038 -15.912 1.00 93.50 95 TRP A CA 1
ATOM 761 C C . TRP A 1 95 ? 21.921 4.670 -16.389 1.00 93.50 95 TRP A C 1
ATOM 763 O O . TRP A 1 95 ? 22.293 5.111 -17.469 1.00 93.50 95 TRP A O 1
ATOM 773 N N . ARG A 1 96 ? 22.645 3.809 -15.658 1.00 95.06 96 ARG A N 1
ATOM 774 C CA . ARG A 1 96 ? 23.989 3.343 -16.053 1.00 95.06 96 ARG A CA 1
ATOM 775 C C . ARG A 1 96 ? 23.971 2.650 -17.411 1.00 95.06 96 ARG A C 1
ATOM 777 O O . ARG A 1 96 ? 24.651 3.100 -18.311 1.00 95.06 96 ARG A O 1
ATOM 784 N N . ARG A 1 97 ? 23.064 1.683 -17.607 1.00 91.38 97 ARG A N 1
ATOM 785 C CA . ARG A 1 97 ? 22.913 0.996 -18.901 1.00 91.38 97 ARG A CA 1
ATOM 786 C C . ARG A 1 97 ? 22.709 1.953 -20.069 1.00 91.38 97 ARG A C 1
ATOM 788 O O . ARG A 1 97 ? 23.264 1.722 -21.130 1.00 91.38 97 ARG A O 1
ATOM 795 N N . ARG A 1 98 ? 21.904 3.006 -19.889 1.00 89.50 98 ARG A N 1
ATOM 796 C CA . ARG A 1 98 ? 21.698 4.003 -20.949 1.00 89.50 98 ARG A CA 1
ATOM 797 C C . ARG A 1 98 ? 22.992 4.737 -21.282 1.00 89.50 98 ARG A C 1
ATOM 799 O O . ARG A 1 98 ? 23.259 4.909 -22.456 1.00 89.50 98 ARG A O 1
ATOM 806 N N . ARG A 1 99 ? 23.794 5.099 -20.278 1.00 90.19 99 ARG A N 1
ATOM 807 C CA . ARG A 1 99 ? 25.103 5.729 -20.492 1.00 90.19 99 ARG A CA 1
ATOM 808 C C . ARG A 1 99 ? 26.094 4.800 -21.177 1.00 90.19 99 ARG A C 1
ATOM 810 O O . ARG A 1 99 ? 26.658 5.201 -22.181 1.00 90.19 99 ARG A O 1
ATOM 817 N N . ASP A 1 100 ? 26.207 3.559 -20.710 1.00 84.38 100 ASP A N 1
ATOM 818 C CA . ASP A 1 100 ? 27.107 2.564 -21.305 1.00 84.38 100 ASP A CA 1
ATOM 819 C C . ASP A 1 100 ? 26.756 2.310 -22.785 1.00 84.38 100 ASP A C 1
ATOM 821 O O . ASP A 1 100 ? 27.631 2.108 -23.616 1.00 84.38 100 ASP A O 1
ATOM 825 N N . THR A 1 101 ? 25.462 2.362 -23.132 1.00 76.56 101 THR A N 1
ATOM 826 C CA . THR A 1 101 ? 24.995 2.212 -24.524 1.00 76.56 101 THR A CA 1
ATOM 827 C C . THR A 1 101 ? 25.292 3.453 -25.376 1.00 76.56 101 THR A C 1
ATOM 829 O O . THR A 1 101 ? 25.452 3.334 -26.581 1.00 76.56 101 THR A O 1
ATOM 832 N N . THR A 1 102 ? 25.337 4.645 -24.773 1.00 68.56 102 THR A N 1
ATOM 833 C CA . THR A 1 102 ? 25.643 5.911 -25.464 1.00 68.56 102 THR A CA 1
ATOM 834 C C . THR A 1 102 ? 27.147 6.146 -25.619 1.00 68.56 102 THR A C 1
ATOM 836 O O . THR A 1 102 ? 27.547 6.836 -26.540 1.00 68.56 102 THR A O 1
ATOM 839 N N . GLU A 1 103 ? 27.973 5.588 -24.734 1.00 59.19 103 GLU A N 1
ATOM 840 C CA . GLU A 1 103 ? 29.439 5.712 -24.775 1.00 59.19 103 GLU A CA 1
ATOM 841 C C . GLU A 1 103 ? 30.108 4.578 -25.587 1.00 59.19 103 GLU A C 1
ATOM 843 O O . GLU A 1 103 ? 31.302 4.646 -25.860 1.00 59.19 103 GLU A O 1
ATOM 848 N N . GLY A 1 104 ? 29.352 3.543 -25.978 1.00 54.34 104 GLY A N 1
ATOM 849 C CA . GLY A 1 104 ? 29.817 2.409 -26.792 1.00 54.34 104 GLY A CA 1
ATOM 850 C C . GLY A 1 104 ? 29.288 2.370 -28.234 1.00 54.34 104 GLY A C 1
ATOM 851 O O . GLY A 1 104 ? 29.425 1.330 -28.879 1.00 54.34 104 GLY A O 1
ATOM 852 N N . ALA A 1 105 ? 28.655 3.447 -28.710 1.00 50.09 105 ALA A N 1
ATOM 853 C CA . ALA A 1 105 ? 28.204 3.651 -30.091 1.00 50.09 105 ALA A CA 1
ATOM 854 C C . ALA A 1 105 ? 28.936 4.856 -30.689 1.00 50.09 105 ALA A C 1
ATOM 856 O O . ALA A 1 105 ? 29.262 4.794 -31.894 1.00 50.09 105 ALA A O 1
#

Sequence (105 aa):
MSRKSRRRCAQCREALPAGASASRRYCDSACRSRHWRRVRRPDEIYRRAVEQNCGVVRGEFLRGQGRCPVCKVPVPLRKRTDSVYCSPKCRTRAWRRRRDTTEGA

Solvent-accessible surface area (backbone atoms only — not comparable to full-atom values): 6259 Å² total; per-residue (Å²): 134,85,77,76,78,72,58,49,12,80,63,80,62,46,68,42,58,87,88,57,57,93,82,64,52,46,68,46,72,68,43,46,51,50,37,41,65,69,51,51,48,55,48,52,36,48,53,54,49,50,53,39,41,51,29,30,77,71,66,77,31,99,61,41,84,44,54,9,87,79,79,63,47,66,26,57,66,88,51,63,77,86,53,64,47,54,41,71,69,48,48,52,52,53,51,50,51,53,50,57,58,65,76,72,109

Secondary structure (DSSP, 8-state):
-------B-TTT-PBPPTT--TT--SSSHHHHHHHIIIIIHHHHHHHHHHHHHHHHHTTS-S--S-B-TTT-PBPPTTS-TT---SSHHHHHHHHHHHHHHHH--

Foldseek 3Di:
DDDPPQQAAPQPRHGADPPPDPPDRHNDPVSVVVCCVPPVVVVVLVVVLVVQVVCVVVVNDPDGQAAAPQPRHTQDSPDDRPDNHNDPVSVVVVVVVVVVVVVVD

pLDDT: mean 84.21, std 10.85, range [41.75, 95.81]

Radius of gyration: 22.91 Å; Cα contacts (8 Å, |Δi|>4): 98; chains: 1; bounding box: 61×18×64 Å

Mean predicted aligned error: 9.44 Å

Organism: NCBI:txid2662397

Nearest PDB structures (foldseek):
  5mq4-assembly1_A  TM=7.061E-01  e=1.030E+00  Homo sapiens
  5hda-assembly1_C  TM=3.999E-01  e=1.463E+00  Homo sapiens
  7cq2-assembly1_A  TM=3.432E-01  e=5.542E+00  Saccharomyces cerevisiae YJM789